Protein AF-A0A2J8AK69-F1 (af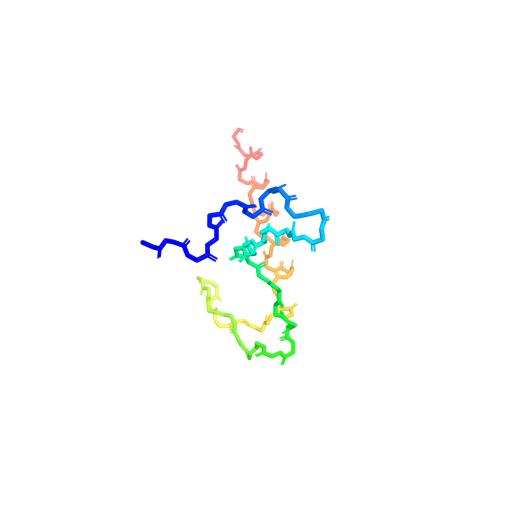db_monomer_lite)

Secondary structure (DSSP, 8-state):
--TTTTGGG-TT------------GGG---EEETTEEE-GGGHHHHHHHHHHHHHHHHTT-

Foldseek 3Di:
D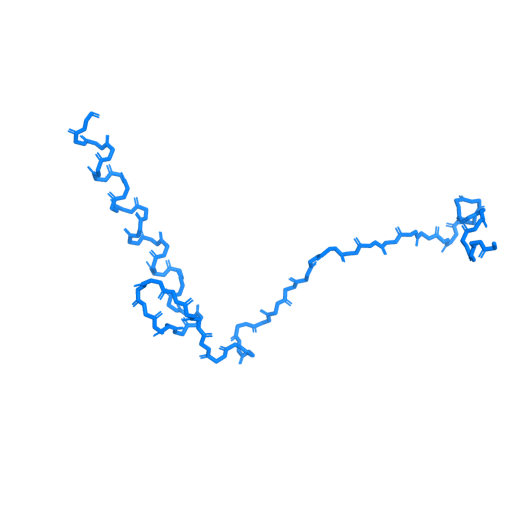PPCVCQVVDPPGDDDDDPDDDDPQVPPQWDQDPVGTHRPVCVVVVVVVVVVVVVVVVVVD

Organism: NCBI:txid47790

pLDDT: mean 86.95, std 12.86, range [43.62, 97.12]

Structure (mmCIF, N/CA/C/O backbone):
data_AF-A0A2J8AK69-F1
#
_entry.id   AF-A0A2J8AK69-F1
#
loop_
_atom_site.group_PDB
_atom_site.id
_atom_site.type_symbol
_atom_site.label_atom_id
_atom_site.label_alt_id
_atom_site.label_comp_id
_atom_site.label_asym_id
_atom_site.label_entity_id
_atom_site.label_seq_id
_atom_site.pdbx_PDB_ins_code
_atom_site.Cartn_x
_atom_site.Cartn_y
_atom_site.Cartn_z
_atom_site.occupancy
_atom_site.B_iso_or_equiv
_atom_site.auth_seq_id
_atom_site.auth_comp_id
_atom_site.auth_asym_id
_atom_site.auth_atom_id
_atom_site.pdbx_PDB_model_num
ATOM 1 N N . MET A 1 1 ? 23.319 10.716 -25.137 1.00 43.62 1 MET A N 1
ATOM 2 C CA . MET A 1 1 ? 23.051 9.356 -25.637 1.00 43.62 1 MET A CA 1
ATOM 3 C C . MET A 1 1 ? 21.884 8.803 -24.848 1.00 43.62 1 MET A C 1
ATOM 5 O O . MET A 1 1 ? 22.085 8.221 -23.786 1.00 43.62 1 MET A O 1
ATOM 9 N N . THR A 1 2 ? 20.662 9.073 -25.297 1.00 57.12 2 THR A N 1
ATOM 10 C CA . THR A 1 2 ? 19.483 8.417 -24.723 1.00 57.12 2 THR A CA 1
ATOM 11 C C . THR A 1 2 ? 19.303 7.095 -25.462 1.00 57.12 2 THR A C 1
ATOM 13 O O . THR A 1 2 ? 19.115 7.091 -26.670 1.00 57.12 2 THR A O 1
ATOM 16 N N . GLY A 1 3 ? 19.411 5.958 -24.767 1.00 70.56 3 GLY A N 1
ATOM 17 C CA . GLY A 1 3 ? 19.397 4.608 -25.368 1.00 70.56 3 GLY A CA 1
ATOM 18 C C . GLY A 1 3 ? 18.068 4.179 -26.008 1.00 70.56 3 GLY A C 1
ATOM 19 O O . GLY A 1 3 ? 17.858 2.998 -26.256 1.00 70.56 3 GLY A O 1
ATOM 20 N N . THR A 1 4 ? 17.158 5.124 -26.232 1.00 72.31 4 THR A N 1
ATOM 21 C CA . THR A 1 4 ? 15.812 4.933 -26.776 1.00 72.31 4 THR A CA 1
ATOM 22 C C . THR A 1 4 ? 15.526 5.858 -27.964 1.00 72.31 4 THR A C 1
ATOM 24 O O . THR A 1 4 ? 14.379 5.965 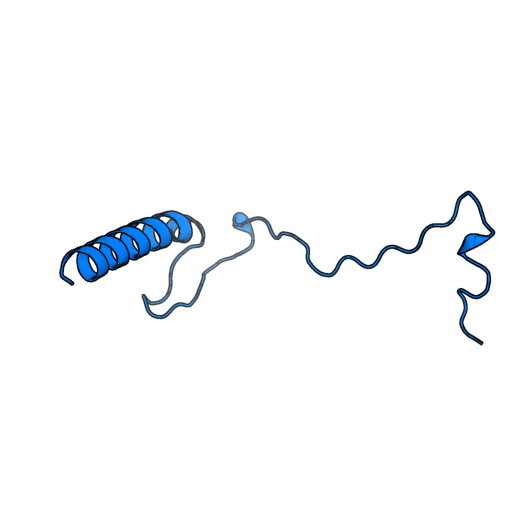-28.391 1.00 72.31 4 THR A O 1
ATOM 27 N N . GLU A 1 5 ? 16.536 6.531 -28.521 1.00 81.81 5 GLU A N 1
ATOM 28 C CA . GLU A 1 5 ? 16.393 7.296 -29.767 1.00 81.81 5 GLU A CA 1
ATOM 29 C C . GLU A 1 5 ? 15.883 6.374 -30.897 1.00 81.81 5 GLU A C 1
ATOM 31 O O . GLU A 1 5 ? 16.388 5.269 -31.082 1.00 81.81 5 GLU A O 1
ATOM 36 N N . GLY A 1 6 ? 14.828 6.787 -31.611 1.00 81.94 6 GLY A N 1
ATOM 37 C CA . GLY A 1 6 ? 14.234 6.008 -32.711 1.00 81.94 6 GLY A CA 1
ATOM 38 C C . GLY A 1 6 ? 13.306 4.851 -32.303 1.00 81.94 6 GLY A C 1
ATOM 39 O O . GLY A 1 6 ? 12.874 4.084 -33.161 1.00 81.94 6 GLY A O 1
ATOM 40 N N . TRP A 1 7 ? 12.941 4.709 -31.020 1.00 86.06 7 TRP A N 1
ATOM 41 C CA . TRP A 1 7 ? 12.115 3.581 -30.545 1.00 86.06 7 TRP A CA 1
ATOM 42 C C . TRP A 1 7 ? 10.778 3.409 -31.290 1.00 86.06 7 TRP A C 1
ATOM 44 O O . TRP A 1 7 ? 10.286 2.288 -31.424 1.00 86.06 7 TRP A O 1
ATOM 54 N N . SER A 1 8 ? 10.196 4.509 -31.776 1.00 83.44 8 SER A N 1
ATOM 55 C CA . SER A 1 8 ? 8.928 4.539 -32.509 1.00 83.44 8 SER A CA 1
ATOM 56 C C . SER A 1 8 ? 9.015 3.927 -33.910 1.00 83.44 8 SER A C 1
ATOM 58 O O . SER A 1 8 ? 7.990 3.532 -34.461 1.00 83.44 8 SER A O 1
ATOM 60 N N . GLU A 1 9 ? 10.215 3.838 -34.486 1.00 91.00 9 GLU A N 1
ATOM 61 C CA . GLU A 1 9 ? 10.456 3.309 -35.836 1.00 91.00 9 GLU A CA 1
ATOM 62 C C . GLU A 1 9 ? 10.561 1.777 -35.850 1.00 91.00 9 GLU A C 1
ATOM 64 O O . GLU A 1 9 ? 10.427 1.143 -36.896 1.00 91.00 9 GLU A O 1
ATOM 69 N N . HIS A 1 10 ? 10.738 1.151 -34.683 1.00 89.50 10 HIS A N 1
ATOM 70 C CA . HIS A 1 10 ? 10.759 -0.299 -34.560 1.00 89.50 10 HIS A CA 1
ATOM 71 C C . HIS A 1 10 ? 9.345 -0.856 -34.324 1.00 89.50 10 HIS A C 1
ATOM 73 O O . HIS A 1 10 ? 8.798 -0.723 -33.227 1.00 89.50 10 HIS A O 1
ATOM 79 N N . PRO A 1 11 ? 8.749 -1.587 -35.289 1.00 86.56 11 PRO A N 1
ATOM 80 C CA . PRO A 1 11 ? 7.356 -2.036 -35.191 1.00 86.56 11 PRO A CA 1
ATOM 81 C C . PRO A 1 11 ? 7.092 -3.018 -34.037 1.00 86.56 11 PRO A C 1
ATOM 83 O O . PRO A 1 11 ? 5.947 -3.168 -33.618 1.00 86.56 11 PRO A O 1
ATOM 86 N N . ARG A 1 12 ? 8.142 -3.657 -33.501 1.00 90.25 12 ARG A N 1
ATOM 87 C CA . ARG A 1 12 ? 8.085 -4.591 -32.362 1.00 90.25 12 ARG A CA 1
ATOM 88 C C . ARG A 1 12 ? 8.492 -3.968 -31.019 1.00 90.25 12 ARG A C 1
ATOM 90 O O . ARG A 1 12 ? 8.540 -4.689 -30.029 1.00 90.25 12 ARG A O 1
ATOM 97 N N . LEU A 1 13 ? 8.796 -2.669 -30.972 1.00 87.62 13 LEU A N 1
ATOM 98 C CA . LEU A 1 13 ? 9.185 -1.966 -29.749 1.00 87.62 13 LEU A CA 1
ATOM 99 C C . LEU A 1 13 ? 8.071 -1.007 -29.307 1.00 87.62 13 LEU A C 1
ATOM 101 O O . LEU A 1 13 ? 7.442 -0.316 -30.115 1.00 87.62 13 LEU A O 1
ATOM 105 N N . ARG A 1 14 ? 7.793 -0.996 -28.002 1.00 87.44 14 ARG A N 1
ATOM 106 C CA . ARG A 1 14 ? 6.818 -0.112 -27.352 1.00 87.44 14 ARG A CA 1
ATOM 107 C C . ARG A 1 14 ? 7.395 0.342 -26.018 1.00 87.44 14 ARG A C 1
ATOM 109 O O . ARG A 1 14 ? 7.910 -0.485 -25.271 1.00 87.44 14 ARG A O 1
ATOM 116 N N . LEU A 1 15 ? 7.294 1.634 -25.718 1.00 90.06 15 LEU A N 1
ATOM 117 C CA . LEU A 1 15 ? 7.609 2.147 -24.388 1.00 90.06 15 LEU A CA 1
ATOM 118 C C . LEU A 1 15 ? 6.390 1.995 -23.478 1.00 90.06 15 LEU A C 1
ATOM 120 O O . LEU A 1 15 ? 5.284 2.389 -23.844 1.00 90.06 15 LEU A O 1
ATOM 124 N N . LEU A 1 16 ? 6.609 1.446 -22.286 1.00 91.88 16 LEU A N 1
ATOM 125 C CA . LEU A 1 16 ? 5.603 1.305 -21.241 1.00 91.88 16 LEU A CA 1
ATOM 126 C C . LEU A 1 16 ? 6.203 1.794 -19.922 1.00 91.88 16 LE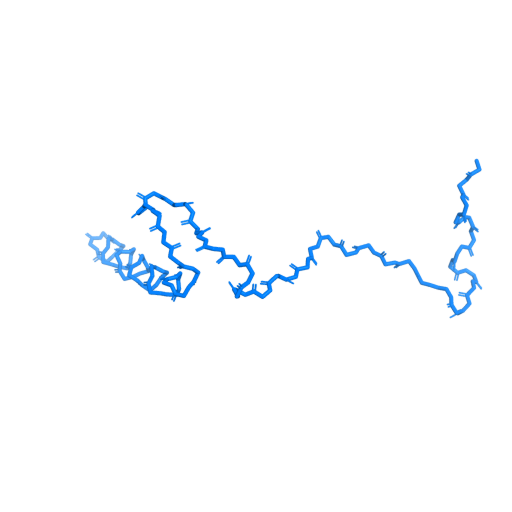U A C 1
ATOM 128 O O . LEU A 1 16 ? 7.274 1.342 -19.528 1.00 91.88 16 LEU A O 1
ATOM 132 N N . ASN A 1 17 ? 5.502 2.701 -19.244 1.00 91.50 17 ASN A N 1
ATOM 133 C CA . ASN A 1 17 ? 5.864 3.167 -17.910 1.00 91.50 17 ASN A CA 1
ATOM 134 C C . ASN A 1 17 ? 4.647 3.044 -16.989 1.00 91.50 17 ASN A C 1
ATOM 136 O O . ASN A 1 17 ? 3.824 3.960 -16.904 1.00 91.50 17 ASN A O 1
ATOM 140 N N . LEU A 1 18 ? 4.506 1.880 -16.354 1.00 93.56 18 LEU A N 1
ATOM 141 C CA . LEU A 1 18 ? 3.461 1.657 -15.363 1.00 93.56 18 LEU A CA 1
ATOM 142 C C . LEU A 1 18 ? 3.764 2.517 -14.138 1.00 93.56 18 LEU A C 1
ATOM 144 O O . LEU A 1 18 ? 4.817 2.385 -13.525 1.00 93.56 18 LEU A O 1
ATOM 148 N N . LYS A 1 19 ? 2.838 3.413 -13.794 1.00 95.81 19 LYS A N 1
ATOM 149 C CA . LYS A 1 19 ? 2.980 4.261 -12.604 1.00 95.81 19 LYS A CA 1
ATOM 150 C C . LYS A 1 19 ? 2.595 3.542 -11.315 1.00 95.81 19 LYS A C 1
ATOM 152 O O . LYS A 1 19 ? 3.129 3.876 -10.267 1.00 95.81 19 LYS A O 1
ATOM 157 N N . TYR A 1 20 ? 1.659 2.601 -11.404 1.00 96.81 20 TYR A N 1
ATOM 158 C CA . TYR A 1 20 ? 1.091 1.896 -10.264 1.00 96.81 20 TYR A CA 1
ATOM 159 C C . TYR A 1 20 ? 0.833 0.440 -10.632 1.00 96.81 20 TYR A C 1
ATOM 161 O O . TYR A 1 20 ? 0.485 0.136 -11.778 1.00 96.81 20 TYR A O 1
ATOM 169 N N . ASP A 1 21 ? 0.969 -0.428 -9.644 1.00 96.62 21 ASP A N 1
ATOM 170 C CA . ASP A 1 21 ? 0.576 -1.826 -9.665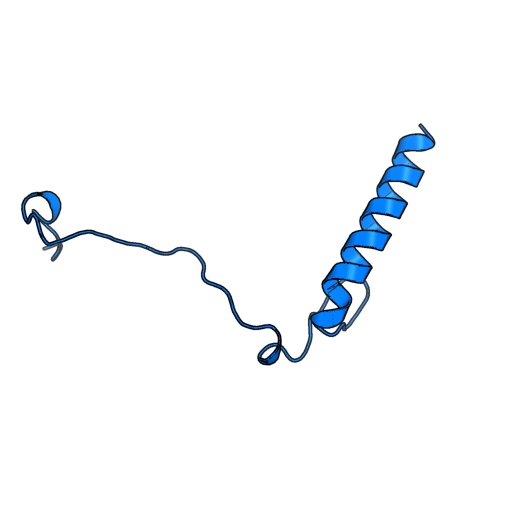 1.00 96.62 21 ASP A CA 1
ATOM 171 C C . ASP A 1 21 ? -0.394 -2.119 -8.508 1.00 96.62 21 ASP A C 1
ATOM 173 O O . ASP A 1 21 ? -0.851 -1.217 -7.801 1.00 96.62 21 ASP A O 1
ATOM 177 N N . VAL A 1 22 ? -0.774 -3.387 -8.364 1.00 96.31 22 VAL A N 1
ATOM 178 C CA . VAL A 1 22 ? -1.649 -3.850 -7.286 1.00 96.31 22 VAL A CA 1
ATOM 179 C C . VAL A 1 22 ? -0.925 -4.902 -6.462 1.00 96.31 22 VAL A C 1
ATOM 181 O O . VAL A 1 22 ? -0.297 -5.810 -7.003 1.00 96.31 22 VAL A O 1
ATOM 184 N N . MET A 1 23 ? -1.064 -4.806 -5.144 1.00 95.44 23 MET A N 1
ATOM 185 C CA . MET A 1 23 ? -0.546 -5.783 -4.195 1.00 95.44 23 MET A CA 1
ATOM 186 C C . MET A 1 23 ? -1.716 -6.594 -3.621 1.00 95.44 23 MET A C 1
ATOM 188 O O . MET A 1 23 ? -2.659 -5.994 -3.097 1.00 95.44 23 MET A O 1
ATOM 192 N N . PRO A 1 24 ? -1.693 -7.938 -3.704 1.00 97.12 24 PRO A N 1
ATOM 193 C CA . PRO A 1 24 ? -2.683 -8.778 -3.040 1.00 97.12 24 PRO A CA 1
ATOM 194 C C . PRO A 1 24 ? -2.780 -8.478 -1.540 1.00 97.12 24 PRO A C 1
ATOM 196 O O . PRO A 1 24 ? -1.766 -8.323 -0.860 1.00 97.12 24 PRO A O 1
ATOM 199 N N . ALA A 1 25 ? -4.007 -8.438 -1.016 1.00 95.69 25 ALA A N 1
ATOM 200 C CA . ALA A 1 25 ? -4.273 -8.076 0.377 1.00 95.69 25 ALA A CA 1
ATOM 201 C C . ALA A 1 25 ? -3.618 -9.030 1.392 1.00 95.69 25 ALA A C 1
ATOM 203 O O . ALA A 1 25 ? -3.267 -8.604 2.486 1.00 95.69 25 ALA A O 1
ATOM 204 N N . GLU A 1 26 ? -3.406 -10.296 1.019 1.00 96.50 26 GLU A N 1
ATOM 205 C CA . GLU A 1 26 ? -2.746 -11.317 1.847 1.00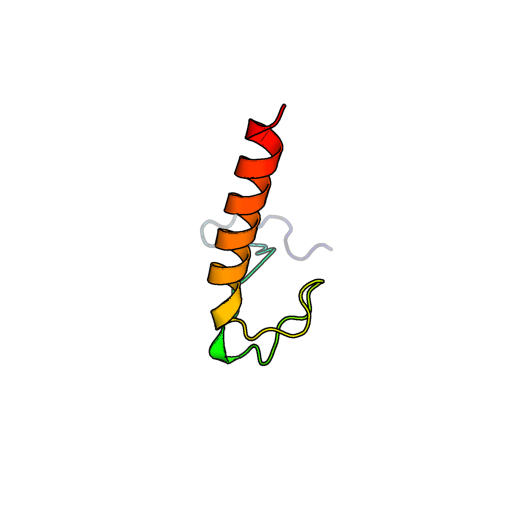 96.50 26 GLU A CA 1
ATOM 206 C C . GLU A 1 26 ? -1.300 -10.955 2.214 1.00 96.50 26 GLU A C 1
ATOM 208 O O . GLU A 1 26 ? -0.773 -11.443 3.211 1.00 96.50 26 GLU A O 1
ATOM 213 N N . TYR A 1 27 ? -0.662 -10.074 1.438 1.00 96.94 27 TYR A N 1
ATOM 214 C CA . TYR A 1 27 ? 0.690 -9.597 1.715 1.00 96.94 27 TYR A CA 1
ATOM 215 C C . TYR A 1 27 ? 0.724 -8.320 2.565 1.00 96.94 27 TYR A C 1
ATOM 217 O O . TYR A 1 27 ? 1.806 -7.844 2.908 1.00 96.94 27 TYR A O 1
ATOM 225 N N . VAL A 1 28 ? -0.432 -7.749 2.912 1.00 96.56 28 VAL A N 1
ATOM 226 C CA . VAL A 1 28 ? -0.531 -6.538 3.731 1.00 96.56 28 VAL A CA 1
ATOM 227 C C . VAL A 1 28 ? -0.997 -6.926 5.131 1.00 96.56 28 VAL A C 1
ATOM 229 O O . VAL A 1 28 ? -2.159 -7.249 5.349 1.00 96.56 28 VAL A O 1
ATOM 232 N N . THR A 1 29 ? -0.100 -6.867 6.115 1.00 97.00 29 THR A N 1
ATOM 233 C CA . THR A 1 29 ? -0.433 -7.234 7.503 1.00 97.00 29 THR A CA 1
ATOM 234 C C . THR A 1 29 ? -1.472 -6.296 8.115 1.00 97.00 29 THR A C 1
ATOM 236 O O . THR A 1 29 ? -2.346 -6.730 8.864 1.00 97.00 29 THR A O 1
ATOM 239 N N . MET A 1 30 ? -1.359 -4.994 7.839 1.00 96.69 30 MET A N 1
ATOM 240 C CA . MET A 1 30 ? -2.167 -3.975 8.499 1.00 96.69 30 MET A CA 1
ATOM 241 C C . MET A 1 30 ? -2.168 -2.654 7.733 1.00 96.69 30 MET A C 1
ATOM 243 O O . MET A 1 30 ? -1.168 -2.285 7.120 1.00 96.69 30 MET A O 1
ATOM 247 N N . VAL A 1 31 ? -3.277 -1.926 7.828 1.00 96.81 31 VAL A N 1
ATOM 248 C CA . VAL A 1 31 ? -3.464 -0.569 7.309 1.00 96.81 31 VAL A CA 1
ATOM 249 C C . VAL A 1 31 ? -3.609 0.380 8.500 1.00 96.81 31 VAL A C 1
ATOM 251 O O . VAL A 1 31 ? -4.401 0.125 9.406 1.00 96.81 31 VAL A O 1
ATOM 254 N N . VAL A 1 32 ? -2.836 1.466 8.524 1.00 97.00 32 VAL A N 1
ATOM 255 C CA . VAL A 1 32 ? -2.894 2.477 9.592 1.00 97.00 32 VAL A CA 1
ATOM 256 C C . VAL A 1 32 ? -3.698 3.672 9.095 1.00 97.00 32 VAL A C 1
ATOM 258 O O . VAL A 1 32 ? -3.345 4.275 8.083 1.00 97.00 32 VAL A O 1
ATOM 261 N N . THR A 1 33 ? -4.781 3.989 9.801 1.00 94.75 33 THR A N 1
ATOM 262 C CA . THR A 1 33 ? -5.736 5.057 9.460 1.00 94.75 33 THR A CA 1
ATOM 263 C C . THR A 1 33 ? -6.103 5.869 10.706 1.00 94.75 33 THR A C 1
ATOM 265 O O . THR A 1 33 ? -5.724 5.510 11.823 1.00 94.75 33 THR A O 1
ATOM 268 N N . GLU A 1 34 ? -6.879 6.937 10.547 1.00 93.44 34 GLU A N 1
ATOM 269 C CA . GLU A 1 34 ? -7.466 7.728 11.636 1.00 93.44 34 GLU A CA 1
ATOM 270 C C . GLU A 1 34 ? -8.454 6.934 12.509 1.00 93.44 34 GLU A C 1
ATOM 272 O O . GLU A 1 34 ? -8.662 7.270 13.672 1.00 93.44 34 GLU A O 1
ATOM 277 N N . PHE A 1 35 ? -9.007 5.839 11.980 1.00 89.31 35 PHE A N 1
ATOM 278 C CA . PHE A 1 35 ? -9.831 4.882 12.728 1.00 89.31 35 PHE A CA 1
ATOM 279 C C . PHE A 1 35 ? -8.983 3.849 13.490 1.00 89.31 35 PHE A C 1
ATOM 281 O O . PHE A 1 35 ? -9.519 2.957 14.147 1.00 89.31 35 PHE A O 1
ATOM 288 N N . GLY A 1 36 ? -7.656 3.969 13.403 1.00 94.06 36 GLY A N 1
ATOM 289 C CA . GLY A 1 36 ? -6.681 3.083 14.016 1.00 94.06 36 GLY A CA 1
ATOM 290 C C . GLY A 1 36 ? -6.082 2.065 13.045 1.00 94.06 36 GLY A C 1
ATOM 291 O O . GLY A 1 36 ? -6.085 2.223 11.820 1.00 94.06 36 GLY A O 1
ATOM 292 N N . MET A 1 37 ? -5.515 1.020 13.641 1.00 97.06 37 MET A N 1
ATOM 293 C CA . MET A 1 37 ? -4.876 -0.115 12.982 1.00 97.06 37 MET A CA 1
ATOM 294 C C . MET A 1 37 ? -5.930 -1.133 12.540 1.00 97.06 37 MET A C 1
ATOM 296 O O . MET A 1 37 ? -6.569 -1.763 13.382 1.00 97.06 37 MET A O 1
ATOM 300 N N . VAL A 1 38 ? -6.109 -1.309 11.230 1.00 96.81 38 VAL A N 1
ATOM 301 C CA . VAL A 1 38 ? -7.164 -2.165 10.667 1.00 96.81 38 VAL A CA 1
ATOM 302 C C . VAL A 1 38 ? -6.587 -3.189 9.687 1.00 96.81 38 VAL A C 1
ATOM 304 O O . VAL A 1 38 ? -5.643 -2.879 8.957 1.00 96.81 38 VAL A O 1
ATOM 307 N N . PRO A 1 39 ? -7.114 -4.423 9.635 1.00 97.06 39 PRO A N 1
ATOM 308 C CA . PRO A 1 39 ? -6.712 -5.371 8.604 1.00 97.06 39 PRO A CA 1
ATOM 309 C C . PRO A 1 39 ? -7.238 -4.910 7.228 1.00 97.06 39 PRO A C 1
ATOM 311 O O . PRO A 1 39 ? -8.298 -4.277 7.162 1.00 97.06 39 PRO A O 1
ATOM 314 N N . PRO A 1 40 ? -6.571 -5.258 6.109 1.00 96.31 40 PRO A N 1
ATOM 315 C CA . PRO A 1 40 ? -7.026 -4.888 4.761 1.00 96.31 40 PRO A CA 1
ATOM 316 C C . PRO A 1 40 ? -8.457 -5.342 4.443 1.00 96.31 40 PRO A C 1
ATOM 318 O O . PRO A 1 40 ? -9.170 -4.690 3.685 1.00 96.31 40 PRO A O 1
ATOM 321 N N . THR A 1 41 ? -8.904 -6.438 5.061 1.00 96.38 41 THR A N 1
ATOM 322 C CA . THR A 1 41 ? -10.264 -6.980 4.927 1.00 96.38 41 THR A CA 1
ATOM 323 C C . THR A 1 41 ? -11.346 -6.071 5.513 1.00 96.38 41 THR A C 1
ATOM 325 O O . THR A 1 41 ? -12.497 -6.161 5.091 1.00 96.38 41 THR A O 1
ATOM 328 N N . SER A 1 42 ? -10.997 -5.171 6.438 1.00 96.44 42 SER A N 1
ATOM 329 C CA . SER A 1 42 ? -11.932 -4.212 7.042 1.00 96.44 42 SER A CA 1
ATOM 330 C C . SER A 1 42 ? -12.103 -2.930 6.223 1.00 96.44 42 SER A C 1
ATOM 332 O O . SER A 1 42 ? -13.064 -2.194 6.449 1.00 96.44 42 SER A O 1
ATOM 334 N N . VAL A 1 43 ? -11.223 -2.656 5.252 1.00 95.00 43 VAL A N 1
ATOM 335 C CA . VAL A 1 43 ? -11.266 -1.429 4.434 1.00 95.00 43 VAL A CA 1
ATOM 336 C C . VAL A 1 43 ? -12.629 -1.215 3.746 1.00 95.00 43 VAL A C 1
ATOM 338 O O . VAL A 1 43 ? -13.152 -0.103 3.828 1.00 95.00 43 VAL A O 1
ATOM 341 N N . PRO A 1 44 ? -13.282 -2.229 3.137 1.00 95.00 44 PRO A N 1
ATOM 342 C CA . PRO A 1 44 ? -14.597 -2.041 2.516 1.00 95.00 44 PRO A CA 1
ATOM 343 C C . PRO A 1 44 ? -15.696 -1.628 3.505 1.00 95.00 44 PRO A C 1
ATOM 345 O O . PRO A 1 44 ? -16.587 -0.859 3.146 1.00 95.00 44 PRO A O 1
ATOM 348 N N . VAL A 1 45 ? -15.636 -2.120 4.747 1.00 95.50 45 VAL A N 1
ATOM 349 C CA . VAL A 1 45 ? -16.606 -1.772 5.796 1.00 95.50 45 VAL A CA 1
ATOM 350 C C . VAL A 1 45 ? -16.439 -0.308 6.191 1.00 95.50 45 VAL A C 1
ATOM 352 O O . VAL A 1 45 ? -17.419 0.430 6.209 1.00 95.50 45 VAL A O 1
ATOM 355 N N . ILE A 1 46 ? -15.200 0.136 6.408 1.00 94.44 46 ILE A N 1
ATOM 356 C CA . ILE A 1 46 ? -14.888 1.534 6.746 1.00 94.44 46 ILE A CA 1
ATOM 357 C C . ILE A 1 46 ? -15.388 2.480 5.648 1.00 94.44 46 ILE A C 1
ATOM 359 O O . ILE A 1 46 ? -16.053 3.472 5.942 1.00 94.44 46 ILE A O 1
ATOM 363 N N . LEU A 1 47 ? -15.152 2.141 4.376 1.00 93.69 47 LEU A N 1
ATOM 364 C CA . LEU A 1 47 ? -15.629 2.934 3.238 1.00 93.69 47 LEU A CA 1
ATOM 365 C C . LEU A 1 47 ? -17.161 3.048 3.187 1.00 93.69 47 LEU A C 1
ATOM 367 O O . LEU A 1 47 ? -17.686 4.093 2.797 1.00 93.69 47 LEU A O 1
ATOM 371 N N . ARG A 1 48 ? -17.890 1.990 3.564 1.00 94.81 48 ARG A N 1
ATOM 372 C CA . ARG A 1 48 ? -19.358 2.013 3.626 1.00 94.81 48 ARG A CA 1
ATOM 373 C C . ARG A 1 48 ? -19.852 2.950 4.724 1.00 94.81 48 ARG A C 1
ATOM 375 O O . ARG A 1 48 ? -20.691 3.799 4.437 1.00 94.81 48 ARG A O 1
ATOM 382 N N . GLU A 1 49 ? -19.355 2.791 5.947 1.00 93.31 49 GLU A N 1
ATOM 383 C CA . GLU A 1 49 ? -19.794 3.598 7.095 1.00 93.31 49 GLU A CA 1
ATOM 384 C C . GLU A 1 49 ? -19.460 5.080 6.887 1.00 93.31 49 GLU A C 1
ATOM 386 O O . GLU A 1 49 ? -20.289 5.954 7.137 1.00 93.31 49 GLU A O 1
ATOM 391 N N . PHE A 1 50 ? -18.283 5.373 6.326 1.00 90.38 50 PHE A N 1
ATOM 392 C CA . PHE A 1 50 ? -17.890 6.739 5.990 1.00 90.38 50 PHE A CA 1
ATOM 393 C C . PHE A 1 50 ? -18.873 7.397 5.009 1.00 90.38 50 PHE A C 1
ATOM 395 O O . PHE A 1 50 ? -19.364 8.495 5.263 1.00 90.38 50 PHE A O 1
ATOM 402 N N . ARG A 1 51 ? -19.254 6.688 3.937 1.00 88.00 51 ARG A N 1
ATOM 403 C CA . ARG A 1 51 ? -20.254 7.177 2.971 1.00 88.00 51 ARG A CA 1
ATOM 404 C C . ARG A 1 51 ? -21.635 7.398 3.593 1.00 88.00 51 ARG A C 1
ATOM 406 O O . ARG A 1 51 ? -22.329 8.334 3.205 1.00 88.00 51 ARG A O 1
ATOM 413 N N . GLN A 1 52 ? -22.053 6.547 4.530 1.00 84.44 52 GLN A N 1
ATOM 414 C CA . GLN A 1 52 ? -23.336 6.706 5.227 1.00 84.44 52 GLN A CA 1
ATOM 415 C C . GLN A 1 52 ? -23.336 7.937 6.143 1.00 84.44 52 GLN A C 1
ATOM 417 O O . GLN A 1 52 ? -24.320 8.682 6.186 1.00 84.44 52 GLN A O 1
ATOM 422 N N . ASN A 1 53 ? -22.214 8.194 6.817 1.00 78.38 53 ASN A N 1
ATOM 423 C CA . ASN A 1 53 ? -22.037 9.392 7.631 1.00 78.38 53 ASN A CA 1
ATOM 424 C C . ASN A 1 53 ? -22.065 10.670 6.776 1.00 78.38 53 ASN A C 1
ATOM 426 O O . ASN A 1 53 ? -22.778 11.609 7.126 1.00 78.38 53 ASN A O 1
ATOM 430 N N . GLU A 1 54 ? -21.380 10.700 5.627 1.00 75.44 54 GLU A N 1
ATOM 431 C CA . GLU A 1 54 ? -21.407 11.859 4.717 1.00 75.44 54 GLU A CA 1
ATOM 432 C C . GLU A 1 54 ? -22.817 12.177 4.199 1.00 75.44 54 GLU A C 1
ATOM 434 O O . GLU A 1 54 ? -23.220 13.339 4.180 1.00 75.44 54 GLU A O 1
ATOM 439 N N . GLN A 1 55 ? -23.599 11.160 3.823 1.00 68.31 55 GLN A N 1
ATOM 440 C CA . GLN A 1 55 ? -24.983 11.356 3.371 1.00 68.31 55 GLN A CA 1
ATOM 441 C C . GLN A 1 55 ? -25.887 11.894 4.482 1.00 68.31 55 GLN A C 1
ATOM 443 O O . GLN A 1 55 ? -26.741 12.740 4.227 1.00 68.31 55 GLN A O 1
ATOM 448 N N . THR A 1 56 ? -25.679 11.439 5.718 1.00 68.44 56 THR A N 1
ATOM 449 C CA . THR A 1 56 ? -26.439 11.929 6.873 1.00 68.44 56 THR A CA 1
ATOM 450 C C . THR A 1 56 ? -26.127 13.400 7.144 1.00 68.44 56 THR A C 1
ATOM 452 O O . THR A 1 56 ? -27.043 14.190 7.348 1.00 68.44 56 THR A O 1
ATOM 455 N N . VAL A 1 57 ? -24.851 13.796 7.083 1.00 67.50 57 VAL A N 1
ATOM 456 C CA . VAL A 1 57 ? -24.430 15.193 7.288 1.00 67.50 57 VAL A CA 1
ATOM 457 C C . VAL A 1 57 ? -24.884 16.094 6.136 1.00 67.50 57 VAL A C 1
ATOM 459 O O . VAL A 1 57 ? -25.353 17.200 6.384 1.00 67.50 57 VAL A O 1
ATOM 462 N N . SER A 1 58 ? -24.805 15.626 4.889 1.00 68.75 58 SER A N 1
ATOM 463 C CA . SER A 1 58 ? -25.277 16.380 3.721 1.00 68.75 58 SER A CA 1
ATOM 464 C C . SER A 1 58 ? -26.800 16.512 3.655 1.00 68.75 58 SER A C 1
ATOM 466 O O . SER A 1 58 ? -27.273 17.452 3.036 1.00 68.75 58 SER A O 1
ATOM 468 N N . GLY A 1 59 ? -27.570 15.579 4.223 1.00 59.34 59 GLY A N 1
ATOM 469 C CA . GLY A 1 59 ? -29.037 15.644 4.243 1.00 59.34 59 GLY A CA 1
ATOM 470 C C . GLY A 1 59 ? -29.615 16.513 5.366 1.00 59.34 59 GLY A C 1
ATOM 471 O O . GLY A 1 59 ? -30.823 16.733 5.405 1.00 59.34 59 GLY A O 1
ATOM 472 N N . LEU A 1 60 ? -28.767 16.977 6.288 1.00 62.03 60 LEU A N 1
ATOM 473 C CA . LEU A 1 60 ? -29.132 17.862 7.397 1.00 62.03 60 LEU A CA 1
ATOM 474 C C . LEU A 1 60 ? -29.017 19.357 7.042 1.00 62.03 60 LEU A C 1
ATOM 476 O O . LEU A 1 60 ? -29.406 20.188 7.866 1.00 62.03 60 LEU A O 1
ATOM 480 N N . PHE A 1 61 ? -28.520 19.693 5.844 1.00 52.22 61 PHE A N 1
ATOM 481 C CA . PHE A 1 61 ? -28.408 21.058 5.322 1.00 52.22 61 PHE A CA 1
ATOM 482 C C . PHE A 1 61 ? -29.022 21.180 3.928 1.00 52.22 61 PHE A C 1
ATOM 484 O O . PHE A 1 61 ? -28.659 20.368 3.049 1.00 52.22 61 PHE A O 1
#

Sequence (61 aa):
MTGTEGWSEHPRLRLLNLKYDVMPAEYVTMVVTEFGMVPPTSVPVILREFRQNEQTVSGLF

InterPro domains:
  IPR000649 Initiation factor 2B-related [PF01008] (12-40)
  IPR037171 NagB/RpiA transferase-like [SSF100950] (7-53)
  IPR042529 Initiation factor 2B-like, C-terminal [G3DSA:3.40.50.10470] (1-59)

Radius of gyration: 22.02 Å; chains: 1; bounding box: 52×32×50 Å